Protein AF-A0A7C6SM23-F1 (afdb_monomer_lite)

Foldseek 3Di:
DCVVVVVVVCVVCVPVVVVVVVVVVLVVCCVVVHVVVSVVVVVVVVVVCVVVVVCVVPVCNVVVVCPVVDDPDDDD

Secondary structure (DSSP, 8-state):
--HHHHHHHHHHTHHHHHHHHHHHHHHHHHHHH-HHHHHHHHHHHHHHHHHHHHHHH-HHHHHHHHHHHS-S----

pLDDT: mean 82.68, std 11.59, range [47.22, 95.69]

Radius of gyration: 21.37 Å; chains: 1; bounding box: 35×46×55 Å

Sequence (76 aa):
MNKEKILLFYRSHFGEINGALVGLIISIAILLIGFLKTIFIAICVLAGYYIGKKISNDKDYIKNLLDRILPPGTYR

Structure (mmCIF, N/CA/C/O backbo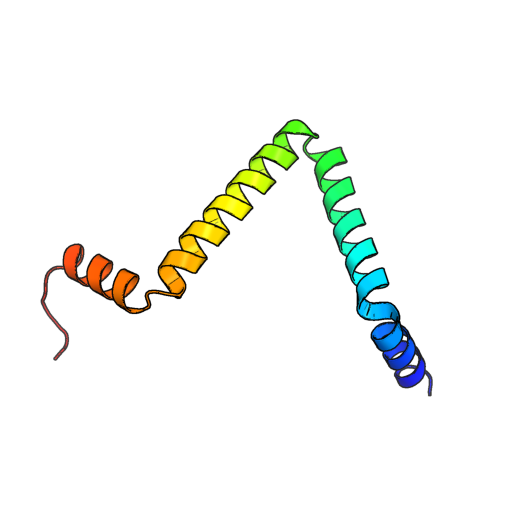ne):
data_AF-A0A7C6SM23-F1
#
_entry.id   AF-A0A7C6SM23-F1
#
loop_
_atom_site.group_PDB
_atom_site.id
_atom_site.type_symbol
_atom_site.label_atom_id
_atom_site.label_alt_id
_atom_site.label_comp_id
_atom_site.label_asym_id
_atom_site.label_entity_id
_atom_site.label_seq_id
_atom_site.pdbx_PDB_ins_code
_atom_site.Cartn_x
_atom_site.Cartn_y
_atom_site.Cartn_z
_atom_site.occupancy
_atom_site.B_iso_or_equiv
_atom_site.auth_seq_id
_atom_site.auth_comp_id
_atom_site.auth_asym_id
_atom_site.auth_atom_id
_atom_site.pdbx_PDB_model_num
ATOM 1 N N . MET A 1 1 ? -13.763 -18.442 23.694 1.00 61.44 1 MET A N 1
ATOM 2 C CA . MET A 1 1 ? -14.967 -17.811 23.114 1.00 61.44 1 MET A CA 1
ATOM 3 C C . MET A 1 1 ? -14.756 -16.299 23.026 1.00 61.44 1 MET A C 1
ATOM 5 O O . MET A 1 1 ? -14.941 -15.627 24.024 1.00 61.44 1 MET A O 1
ATOM 9 N N . ASN A 1 2 ? -14.249 -15.793 21.891 1.00 76.75 2 ASN A N 1
ATOM 10 C CA . ASN A 1 2 ? -14.230 -14.350 21.551 1.00 76.75 2 ASN A CA 1
ATOM 11 C C . ASN A 1 2 ? -13.694 -14.083 20.133 1.00 76.75 2 ASN A C 1
ATOM 13 O O . ASN A 1 2 ? -14.071 -13.093 19.518 1.00 76.75 2 ASN A O 1
ATOM 17 N N . LYS A 1 3 ? -12.860 -14.982 19.586 1.00 82.38 3 LYS A N 1
ATOM 18 C CA . LYS A 1 3 ? -12.312 -14.857 18.222 1.00 82.38 3 LYS A CA 1
ATOM 19 C C . LYS A 1 3 ? -13.408 -14.745 17.160 1.00 82.38 3 LYS A C 1
ATOM 21 O O . LYS A 1 3 ? -13.296 -13.925 16.263 1.00 82.38 3 LYS A O 1
ATOM 26 N N . GLU A 1 4 ? -14.490 -15.502 17.311 1.00 87.62 4 GLU A N 1
ATOM 27 C CA . GLU A 1 4 ? -15.619 -15.498 16.374 1.00 87.62 4 GLU A CA 1
ATOM 28 C C . GLU A 1 4 ? -16.376 -14.169 16.379 1.00 87.62 4 GLU A C 1
ATOM 30 O O . GLU A 1 4 ? -16.727 -13.662 15.319 1.00 87.62 4 GLU A O 1
ATOM 35 N N . LYS A 1 5 ? -16.547 -13.548 17.555 1.00 86.38 5 LYS A N 1
ATOM 36 C CA . LYS A 1 5 ? -17.161 -12.218 17.676 1.00 86.38 5 LYS A CA 1
ATOM 37 C C . LYS A 1 5 ? -16.293 -11.138 17.036 1.00 86.38 5 LYS A C 1
ATOM 39 O O . LYS A 1 5 ? -16.813 -10.292 16.319 1.00 86.38 5 LYS A O 1
ATOM 44 N N . ILE A 1 6 ? -14.977 -11.198 17.251 1.00 85.00 6 ILE A N 1
ATOM 45 C CA . ILE A 1 6 ? -14.018 -10.270 16.632 1.00 85.00 6 ILE A CA 1
ATOM 46 C C . ILE A 1 6 ? -14.016 -10.449 15.107 1.00 85.00 6 ILE A C 1
ATOM 48 O O . ILE A 1 6 ? -14.012 -9.467 14.373 1.00 85.00 6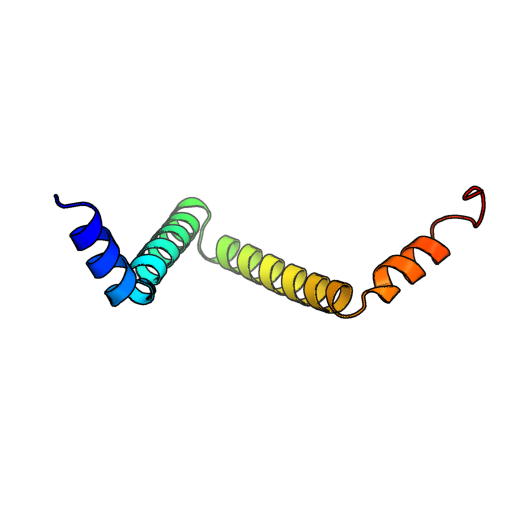 ILE A O 1
ATOM 52 N N . LEU A 1 7 ? -14.075 -11.692 14.621 1.00 86.38 7 LEU A N 1
ATOM 53 C CA . LEU A 1 7 ? -14.109 -11.991 13.190 1.00 86.38 7 LEU A CA 1
ATOM 54 C C . LEU A 1 7 ? -15.413 -11.516 12.530 1.00 86.38 7 LEU A C 1
ATOM 56 O O . LEU A 1 7 ? -15.378 -10.971 11.429 1.00 86.38 7 LEU A O 1
ATOM 60 N N . LEU A 1 8 ? -16.554 -11.697 13.203 1.00 88.19 8 LEU A N 1
ATOM 61 C CA . LEU A 1 8 ? -17.860 -11.195 12.763 1.00 88.19 8 LEU A CA 1
ATOM 62 C C . LEU A 1 8 ? -17.880 -9.668 12.708 1.00 88.19 8 LEU A C 1
ATOM 64 O O . LEU A 1 8 ? -18.303 -9.100 11.705 1.00 88.19 8 LEU A O 1
ATOM 68 N N . PHE A 1 9 ? -17.358 -9.017 13.747 1.00 87.56 9 PHE A N 1
ATOM 69 C CA . PHE A 1 9 ? -17.226 -7.565 13.794 1.00 87.56 9 PHE A CA 1
ATOM 70 C C . PHE A 1 9 ? -16.334 -7.047 12.657 1.00 87.56 9 PHE A C 1
ATOM 72 O O . PHE A 1 9 ? -16.722 -6.142 11.921 1.00 87.56 9 PHE A O 1
ATOM 79 N N . TYR A 1 10 ? -15.178 -7.682 12.440 1.00 88.62 10 TYR A N 1
ATOM 80 C CA . TYR A 1 10 ? -14.270 -7.329 11.350 1.00 88.62 10 TYR A CA 1
ATOM 81 C C . TYR A 1 10 ? -14.892 -7.557 9.968 1.00 88.62 10 TYR A C 1
ATOM 83 O O . TYR A 1 10 ? -14.733 -6.716 9.093 1.00 88.62 10 TYR A O 1
ATOM 91 N N . ARG A 1 11 ? -15.636 -8.652 9.752 1.00 88.19 11 ARG A N 1
ATOM 92 C CA . ARG A 1 11 ? -16.361 -8.882 8.489 1.00 88.19 11 ARG A CA 1
ATOM 93 C C . ARG A 1 11 ? -17.444 -7.835 8.245 1.00 88.19 11 ARG A C 1
ATOM 95 O O . ARG A 1 11 ? -17.591 -7.398 7.109 1.00 88.19 11 ARG A O 1
ATOM 102 N N . SER A 1 12 ? -18.172 -7.439 9.288 1.00 92.31 12 SER A N 1
ATOM 103 C CA . SER A 1 12 ? -19.236 -6.434 9.191 1.00 92.31 12 SER A CA 1
ATOM 104 C C . SER A 1 12 ? -18.700 -5.048 8.820 1.00 92.31 12 SER A C 1
ATOM 106 O O . SER A 1 12 ? -19.372 -4.310 8.110 1.00 92.31 12 SER A O 1
ATOM 108 N N . HIS A 1 13 ? -17.478 -4.721 9.251 1.00 91.56 13 HIS A N 1
ATOM 109 C CA . HIS A 1 13 ? -16.842 -3.412 9.050 1.00 91.56 13 HIS A CA 1
ATOM 110 C C . HIS A 1 13 ? -15.565 -3.491 8.202 1.00 91.56 13 HIS A C 1
ATOM 112 O O . HIS A 1 13 ? -14.680 -2.638 8.291 1.00 91.56 13 HIS A O 1
ATOM 118 N N . PHE A 1 14 ? -15.439 -4.529 7.370 1.00 89.94 14 PHE A N 1
ATOM 119 C CA . PHE A 1 14 ? -14.199 -4.826 6.651 1.00 89.94 14 PHE A CA 1
ATOM 120 C C . PHE A 1 14 ? -13.737 -3.641 5.797 1.00 89.94 14 PHE A C 1
ATOM 122 O O . PHE A 1 14 ? -12.555 -3.301 5.802 1.00 89.94 14 PHE A O 1
ATOM 129 N N . GLY A 1 15 ? -14.662 -2.988 5.090 1.00 91.06 15 GLY A N 1
ATOM 130 C CA . GLY A 1 15 ? -14.345 -1.840 4.240 1.00 91.06 15 GLY A CA 1
ATOM 131 C C . GLY A 1 15 ? -13.792 -0.653 5.028 1.00 91.06 15 GLY A C 1
ATOM 132 O O . GLY A 1 15 ? -12.770 -0.092 4.646 1.00 91.06 15 GLY A O 1
ATOM 133 N N . GLU A 1 16 ? -14.419 -0.312 6.154 1.00 93.50 16 GLU A N 1
ATOM 134 C CA . GLU A 1 16 ? -14.027 0.822 7.000 1.00 93.50 16 GLU A CA 1
ATOM 135 C C . GLU A 1 16 ? -12.666 0.582 7.657 1.00 93.50 16 GLU A C 1
ATOM 137 O O . GLU A 1 16 ? -11.800 1.455 7.631 1.00 93.50 16 GLU A O 1
ATOM 142 N N . ILE A 1 17 ? -12.439 -0.627 8.182 1.00 94.12 17 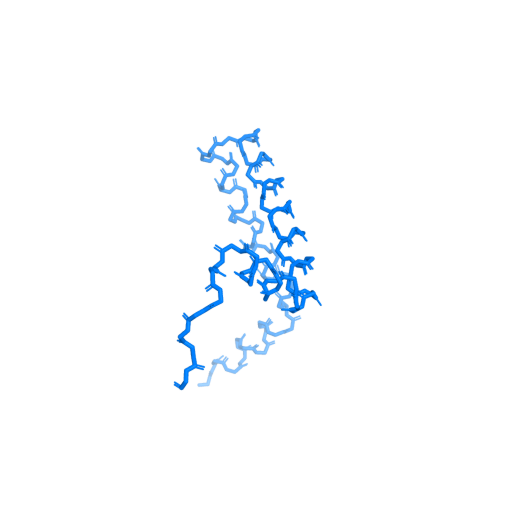ILE A N 1
ATOM 143 C CA . ILE A 1 17 ? -11.188 -0.972 8.866 1.00 94.12 17 ILE A CA 1
ATOM 144 C C . ILE A 1 17 ? -10.023 -1.018 7.874 1.00 94.12 17 ILE A C 1
ATOM 146 O O . ILE A 1 17 ? -8.964 -0.449 8.141 1.00 94.12 17 ILE A O 1
ATOM 150 N N . ASN A 1 18 ? -10.203 -1.656 6.713 1.00 93.69 18 ASN A N 1
ATOM 151 C CA . ASN A 1 18 ? -9.153 -1.685 5.694 1.00 93.69 18 ASN A CA 1
ATOM 152 C C . ASN A 1 18 ? -8.935 -0.304 5.073 1.00 93.69 18 ASN A C 1
ATOM 154 O O . ASN A 1 18 ? -7.791 0.073 4.840 1.00 93.69 18 ASN A O 1
ATOM 158 N N . GLY A 1 19 ? -9.997 0.475 4.858 1.00 93.88 19 GLY A N 1
ATOM 159 C CA . GLY A 1 19 ? -9.897 1.850 4.377 1.00 93.88 19 GLY A CA 1
ATOM 160 C C . GLY A 1 19 ? -9.097 2.736 5.330 1.00 93.88 19 GLY A C 1
ATOM 161 O O . GLY A 1 19 ? -8.172 3.421 4.896 1.00 93.88 19 GLY A O 1
ATOM 162 N N . ALA A 1 20 ? -9.381 2.666 6.634 1.00 95.69 20 ALA A N 1
ATOM 163 C CA . ALA A 1 20 ? -8.637 3.396 7.657 1.00 95.69 20 ALA A CA 1
ATOM 164 C C . ALA A 1 20 ? -7.168 2.955 7.725 1.00 95.69 20 ALA A C 1
ATOM 166 O O . ALA A 1 20 ? -6.273 3.797 7.790 1.00 95.69 20 ALA A O 1
ATOM 167 N N . LEU A 1 21 ? -6.906 1.646 7.654 1.00 95.56 21 LEU A N 1
ATOM 168 C CA . LEU A 1 21 ? -5.548 1.103 7.677 1.00 95.56 21 LEU A CA 1
ATOM 169 C C . LEU A 1 21 ? -4.734 1.553 6.456 1.00 95.56 21 LEU A C 1
ATOM 171 O O . LEU A 1 21 ? -3.600 2.007 6.597 1.00 95.56 21 LEU A O 1
ATOM 175 N N . VAL A 1 22 ? -5.323 1.480 5.261 1.00 94.62 22 VAL A N 1
ATOM 176 C CA . VAL A 1 22 ? -4.692 1.935 4.016 1.00 94.62 22 VAL A CA 1
ATOM 177 C C . VAL A 1 22 ? -4.466 3.446 4.044 1.00 94.62 22 VAL A C 1
ATOM 179 O O . VAL A 1 22 ? -3.370 3.903 3.726 1.00 94.62 22 VAL A O 1
ATOM 182 N N . GLY A 1 23 ? -5.459 4.227 4.478 1.00 92.50 23 GLY A N 1
ATOM 183 C CA . GLY A 1 23 ? -5.334 5.679 4.617 1.00 92.50 23 GLY A CA 1
ATOM 184 C C . GLY A 1 23 ? -4.223 6.083 5.588 1.00 92.50 23 GLY A C 1
ATOM 185 O O . GLY A 1 23 ? -3.462 7.006 5.304 1.00 92.50 23 GLY A O 1
ATOM 186 N N . LEU A 1 24 ? -4.067 5.351 6.692 1.00 94.75 24 LEU A N 1
ATOM 187 C CA . LEU A 1 24 ? -2.997 5.572 7.663 1.00 94.75 24 LEU A CA 1
ATOM 188 C C . LEU A 1 24 ? -1.614 5.311 7.050 1.00 94.75 24 LEU A C 1
ATOM 190 O O . LEU A 1 24 ? -0.717 6.137 7.200 1.00 94.75 24 LEU A O 1
ATOM 194 N N . ILE A 1 25 ? -1.452 4.218 6.301 1.00 93.00 25 ILE A N 1
ATOM 195 C CA . ILE A 1 25 ? -0.197 3.904 5.599 1.00 93.00 25 ILE A CA 1
ATOM 196 C C . ILE A 1 25 ? 0.142 4.993 4.572 1.00 93.00 25 ILE A C 1
ATOM 198 O O . ILE A 1 25 ? 1.282 5.456 4.520 1.00 93.00 25 ILE A O 1
ATOM 202 N N . ILE A 1 26 ? -0.844 5.438 3.786 1.00 89.31 26 ILE A N 1
ATOM 203 C CA . ILE A 1 26 ? -0.658 6.494 2.781 1.00 89.31 26 ILE A CA 1
ATOM 204 C C . ILE A 1 26 ? -0.260 7.813 3.453 1.00 89.31 26 ILE A C 1
ATOM 206 O O . ILE A 1 26 ? 0.710 8.440 3.034 1.00 89.31 26 ILE A O 1
ATOM 210 N N . SER A 1 27 ? -0.955 8.218 4.516 1.00 90.44 27 SER A N 1
ATOM 211 C CA . SER A 1 27 ? -0.632 9.445 5.253 1.00 90.44 27 SER A CA 1
ATOM 212 C C . SER A 1 27 ? 0.769 9.405 5.864 1.00 90.44 27 SER A C 1
ATOM 214 O O . SER A 1 27 ? 1.495 10.393 5.780 1.00 90.44 27 SER A O 1
ATOM 216 N N . ILE A 1 28 ? 1.194 8.265 6.421 1.00 93.25 28 ILE A N 1
ATOM 217 C CA . ILE A 1 28 ? 2.561 8.096 6.938 1.00 93.25 28 ILE A CA 1
ATOM 218 C C . ILE A 1 28 ? 3.589 8.201 5.807 1.00 93.25 28 ILE A C 1
ATOM 220 O O . ILE A 1 28 ? 4.605 8.876 5.966 1.00 93.25 28 ILE A O 1
ATOM 224 N N . ALA A 1 29 ? 3.326 7.587 4.650 1.00 87.00 29 ALA A N 1
ATOM 225 C CA . ALA A 1 29 ? 4.206 7.694 3.487 1.00 87.00 29 ALA A CA 1
ATOM 226 C C . ALA A 1 29 ? 4.348 9.151 3.011 1.00 87.00 29 ALA A C 1
ATOM 228 O O . ALA A 1 29 ? 5.466 9.608 2.762 1.00 87.00 29 ALA A O 1
ATOM 229 N N . ILE A 1 30 ? 3.242 9.905 2.973 1.00 89.00 30 ILE A N 1
ATOM 230 C CA . ILE A 1 30 ? 3.235 11.342 2.659 1.00 89.00 30 ILE A CA 1
ATOM 231 C C . ILE A 1 30 ? 4.084 12.130 3.660 1.00 89.00 30 ILE A C 1
ATOM 233 O O . ILE A 1 30 ? 4.857 12.993 3.241 1.00 89.00 30 ILE A O 1
ATOM 237 N N . LEU A 1 31 ? 3.966 11.830 4.957 1.00 88.50 31 LEU A N 1
ATOM 238 C CA . LEU A 1 31 ? 4.689 12.531 6.018 1.00 88.50 31 LEU A CA 1
ATOM 239 C C . LEU A 1 31 ? 6.205 12.267 5.967 1.00 88.50 31 LEU A C 1
ATOM 241 O O . LEU A 1 31 ? 6.992 13.192 6.145 1.00 88.50 31 LEU A O 1
ATOM 245 N N . LEU A 1 32 ? 6.614 11.018 5.710 1.00 88.25 32 LEU A N 1
ATOM 246 C CA . LEU A 1 32 ? 8.023 10.603 5.696 1.00 88.25 32 LEU A CA 1
ATOM 247 C C . LEU A 1 32 ? 8.751 10.983 4.400 1.00 88.25 32 LEU A C 1
ATOM 249 O O . LEU A 1 32 ? 9.889 11.444 4.432 1.00 88.25 32 LEU A O 1
ATOM 253 N N . ILE A 1 33 ? 8.120 10.752 3.247 1.00 84.06 33 ILE A N 1
ATOM 254 C CA . ILE A 1 33 ? 8.757 10.907 1.931 1.00 84.06 33 ILE A CA 1
ATOM 255 C C . ILE A 1 33 ? 8.539 12.334 1.394 1.00 84.06 33 ILE A C 1
ATOM 257 O O . ILE A 1 33 ? 9.412 12.899 0.720 1.00 84.06 33 ILE A O 1
ATOM 261 N N . GLY A 1 34 ? 7.387 12.928 1.714 1.00 85.00 34 GLY A N 1
ATOM 262 C CA . GLY A 1 34 ? 6.903 14.211 1.212 1.00 85.00 34 GLY A CA 1
ATOM 263 C C . GLY A 1 34 ? 5.723 14.056 0.244 1.00 85.00 34 GLY A C 1
ATOM 264 O O . GLY A 1 34 ? 5.604 13.063 -0.482 1.00 85.00 34 GLY A O 1
ATOM 265 N N . PHE A 1 35 ? 4.860 15.076 0.192 1.00 82.62 35 PHE A N 1
ATOM 266 C CA . PHE A 1 35 ? 3.624 15.082 -0.605 1.00 82.62 35 PHE A CA 1
ATOM 267 C C . PHE A 1 35 ? 3.861 14.857 -2.106 1.00 82.62 35 PHE A C 1
ATOM 269 O O . PHE A 1 35 ? 3.300 13.935 -2.696 1.00 82.62 35 PHE A O 1
ATOM 276 N N . LEU A 1 36 ? 4.760 15.637 -2.718 1.00 85.69 36 LEU A N 1
ATOM 277 C CA . LEU A 1 36 ? 5.033 15.551 -4.160 1.00 85.69 36 LEU A CA 1
ATOM 278 C C . LEU A 1 36 ? 5.668 14.215 -4.564 1.00 85.69 36 LEU A C 1
ATOM 280 O O . LEU A 1 36 ? 5.316 13.643 -5.595 1.00 85.69 36 LEU A O 1
ATOM 284 N N . LYS A 1 37 ? 6.570 1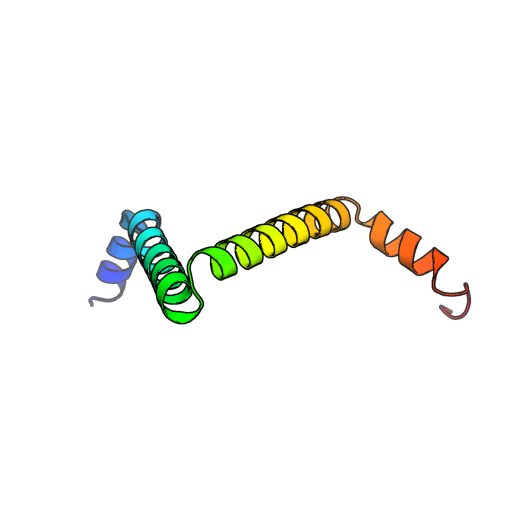3.685 -3.731 1.00 88.12 37 LYS A N 1
ATOM 285 C CA . LYS A 1 37 ? 7.218 12.393 -3.986 1.00 88.12 37 LYS A CA 1
ATOM 286 C C . LYS A 1 37 ? 6.213 11.244 -3.907 1.00 88.12 37 LYS A C 1
ATOM 288 O O . LYS A 1 37 ? 6.268 10.331 -4.723 1.00 88.12 37 LYS A O 1
ATOM 293 N N . THR A 1 38 ? 5.262 11.314 -2.976 1.00 89.94 38 THR A N 1
ATOM 294 C CA . THR A 1 38 ? 4.222 10.286 -2.841 1.00 89.94 38 THR A CA 1
ATOM 295 C C . THR A 1 38 ? 3.274 10.279 -4.039 1.00 89.94 38 THR A C 1
ATOM 297 O O . THR A 1 38 ? 2.955 9.206 -4.544 1.00 89.94 38 THR A O 1
ATOM 300 N N . ILE A 1 39 ? 2.890 11.451 -4.560 1.00 88.50 39 ILE A N 1
ATOM 301 C CA . ILE A 1 39 ? 2.097 11.553 -5.798 1.00 88.50 39 ILE A CA 1
ATOM 302 C C . ILE A 1 39 ? 2.860 10.967 -6.990 1.00 88.50 39 ILE A C 1
ATOM 304 O O . ILE A 1 39 ? 2.283 10.200 -7.758 1.00 88.50 39 ILE A O 1
ATOM 308 N N . PHE A 1 40 ? 4.154 11.272 -7.128 1.00 91.00 40 PHE A N 1
ATOM 309 C CA . PHE A 1 40 ? 4.978 10.702 -8.196 1.00 91.00 40 PHE A CA 1
ATOM 310 C C . PHE A 1 40 ? 5.005 9.167 -8.135 1.00 91.00 40 PHE A C 1
ATOM 312 O O . PHE A 1 40 ? 4.728 8.503 -9.132 1.00 91.00 40 PHE A O 1
ATOM 319 N N . ILE A 1 41 ? 5.245 8.603 -6.946 1.00 90.06 41 ILE A N 1
ATOM 320 C CA . ILE A 1 41 ? 5.217 7.150 -6.725 1.00 90.06 41 ILE A CA 1
ATOM 321 C C . ILE A 1 41 ? 3.833 6.579 -7.058 1.00 90.06 41 ILE A C 1
ATOM 323 O O . ILE A 1 41 ? 3.746 5.579 -7.768 1.00 90.06 41 ILE A O 1
ATOM 327 N N . ALA A 1 42 ? 2.751 7.215 -6.603 1.00 91.12 42 ALA A N 1
ATOM 328 C CA . ALA A 1 42 ? 1.388 6.760 -6.868 1.00 91.12 42 ALA A CA 1
ATOM 329 C C . ALA A 1 42 ? 1.072 6.721 -8.373 1.00 91.12 42 ALA A C 1
ATOM 331 O O . ALA A 1 42 ? 0.514 5.737 -8.858 1.00 91.12 42 ALA A O 1
ATOM 332 N N . ILE A 1 43 ? 1.481 7.747 -9.126 1.00 92.69 43 ILE A N 1
ATOM 333 C CA . ILE A 1 43 ? 1.327 7.790 -10.586 1.00 92.69 43 ILE A CA 1
ATOM 334 C C . ILE A 1 43 ? 2.142 6.673 -11.245 1.00 92.69 43 ILE A C 1
ATOM 336 O O . ILE A 1 43 ? 1.610 5.959 -12.092 1.00 92.69 43 ILE A O 1
ATOM 340 N N . CYS A 1 44 ? 3.401 6.470 -10.841 1.00 93.81 44 CYS A N 1
ATOM 341 C CA . CYS A 1 44 ? 4.231 5.381 -11.360 1.00 93.81 44 CYS A CA 1
ATOM 342 C C . CYS A 1 44 ? 3.612 4.001 -11.094 1.00 93.81 44 CYS A C 1
ATOM 344 O O . CYS A 1 44 ? 3.599 3.157 -11.988 1.00 93.81 44 CYS A O 1
ATOM 346 N N . VAL A 1 45 ? 3.065 3.774 -9.897 1.00 94.00 45 VAL A N 1
ATOM 347 C CA . VAL A 1 45 ? 2.387 2.520 -9.536 1.00 94.00 45 VAL A CA 1
ATOM 348 C C . VAL A 1 45 ? 1.128 2.317 -10.376 1.00 94.00 45 VAL A C 1
ATOM 350 O O . VAL A 1 45 ? 0.935 1.230 -10.917 1.00 94.00 45 VAL A O 1
ATOM 353 N N . LEU A 1 46 ? 0.291 3.347 -10.538 1.00 93.69 46 LEU A N 1
ATOM 354 C CA . LEU A 1 46 ? -0.915 3.270 -11.369 1.00 93.69 46 LEU A CA 1
ATOM 355 C C . LEU A 1 46 ? -0.579 3.012 -12.840 1.00 93.69 46 LEU A C 1
ATOM 357 O O . LEU A 1 46 ? -1.203 2.158 -13.469 1.00 93.69 46 LEU A O 1
ATOM 361 N N . ALA A 1 47 ? 0.429 3.702 -13.375 1.00 91.88 47 ALA A N 1
ATOM 362 C CA . ALA A 1 47 ? 0.911 3.490 -14.733 1.00 91.88 47 ALA A CA 1
ATOM 363 C C . ALA A 1 47 ? 1.449 2.063 -14.912 1.00 91.88 47 ALA A C 1
ATOM 365 O O . ALA A 1 47 ? 1.045 1.365 -15.842 1.00 91.88 47 ALA A O 1
ATOM 366 N N . GLY A 1 48 ? 2.294 1.597 -13.988 1.00 93.06 48 GLY A N 1
ATOM 367 C CA . GLY A 1 48 ? 2.827 0.237 -13.984 1.00 93.06 48 GLY A CA 1
ATOM 368 C C . GLY A 1 48 ? 1.729 -0.824 -13.889 1.00 93.06 48 GLY A C 1
ATOM 369 O O . GLY A 1 48 ? 1.752 -1.791 -14.646 1.00 93.06 48 GLY A O 1
ATOM 370 N N . TYR A 1 49 ? 0.722 -0.620 -13.034 1.00 93.06 49 TYR A N 1
ATOM 371 C CA . TYR A 1 49 ? -0.441 -1.503 -12.935 1.00 93.06 49 TYR A CA 1
ATOM 372 C C . TYR A 1 49 ? -1.258 -1.514 -14.227 1.00 93.06 49 TYR A C 1
ATOM 374 O O . TYR A 1 49 ? -1.644 -2.582 -14.689 1.00 93.06 49 TYR A O 1
ATOM 382 N N . TYR A 1 50 ? -1.514 -0.355 -14.836 1.00 89.38 50 TYR A N 1
ATOM 383 C CA . TYR A 1 50 ? -2.280 -0.275 -16.078 1.00 89.38 50 TYR A CA 1
ATOM 384 C C . TYR A 1 50 ? -1.559 -0.983 -17.232 1.00 89.38 50 TYR A C 1
ATOM 386 O O . TYR A 1 50 ? -2.165 -1.786 -17.945 1.00 89.38 50 TYR A O 1
ATOM 394 N N . ILE A 1 51 ? -0.251 -0.749 -17.368 1.00 87.50 51 ILE A N 1
ATOM 395 C CA . ILE A 1 51 ? 0.603 -1.426 -18.350 1.00 87.50 51 ILE A CA 1
ATOM 396 C C . ILE A 1 51 ? 0.632 -2.933 -18.072 1.00 87.50 51 ILE A C 1
ATOM 398 O O . ILE A 1 51 ? 0.355 -3.729 -18.966 1.00 87.50 51 ILE A O 1
ATOM 402 N N . GLY A 1 52 ? 0.895 -3.334 -16.827 1.00 86.31 52 GLY A N 1
ATOM 403 C CA . GLY A 1 52 ? 0.943 -4.737 -16.418 1.00 86.31 52 GLY A CA 1
ATOM 404 C C . GLY A 1 52 ? -0.392 -5.457 -16.608 1.00 86.31 52 GLY A C 1
ATOM 405 O O . GLY A 1 52 ? -0.420 -6.589 -17.078 1.00 86.31 52 GLY A O 1
ATOM 406 N N . LYS A 1 53 ? -1.518 -4.794 -16.329 1.00 84.00 53 LYS A N 1
ATOM 407 C CA . LYS A 1 53 ? -2.864 -5.326 -16.569 1.00 84.00 53 LYS A CA 1
ATOM 408 C C . LYS A 1 53 ? -3.139 -5.499 -18.057 1.00 84.00 53 LYS A C 1
ATOM 410 O O . LYS A 1 53 ? -3.693 -6.523 -18.439 1.00 84.00 53 LYS A O 1
ATOM 415 N N . LYS A 1 54 ? -2.736 -4.538 -18.894 1.00 79.44 54 LYS A N 1
ATOM 416 C CA . LYS A 1 54 ? -2.862 -4.645 -20.354 1.00 79.44 54 LYS A CA 1
ATOM 417 C C . LYS A 1 54 ? -2.064 -5.835 -20.894 1.00 79.44 54 LYS A C 1
ATOM 419 O O . LYS A 1 54 ? -2.578 -6.585 -21.709 1.00 79.44 54 LYS A O 1
ATOM 424 N N . ILE A 1 55 ? -0.853 -6.031 -20.377 1.00 76.44 55 ILE A N 1
ATOM 425 C CA . ILE A 1 55 ? 0.019 -7.164 -20.703 1.00 76.44 55 ILE A CA 1
ATOM 426 C C . ILE A 1 55 ? -0.555 -8.495 -20.189 1.00 76.44 55 ILE A C 1
ATOM 428 O O . ILE A 1 55 ? -0.458 -9.505 -20.867 1.00 76.44 55 ILE A O 1
ATOM 432 N N . SER A 1 56 ? -1.158 -8.515 -18.999 1.00 74.19 56 SER A N 1
ATOM 433 C CA . SER A 1 56 ? -1.731 -9.730 -18.398 1.00 74.19 56 SER A CA 1
ATOM 434 C C . SER A 1 56 ? -3.041 -10.166 -19.064 1.00 74.19 56 SER A C 1
ATOM 436 O O . SER A 1 56 ? -3.302 -11.359 -19.213 1.00 74.19 56 SER A O 1
ATOM 438 N N . ASN A 1 57 ? -3.862 -9.203 -19.495 1.00 71.00 57 ASN A N 1
ATOM 439 C CA . ASN A 1 57 ? -5.101 -9.473 -20.225 1.00 71.00 57 ASN A CA 1
ATOM 440 C C . ASN A 1 57 ? -4.834 -10.077 -21.612 1.00 71.00 57 ASN A C 1
ATOM 442 O O . ASN A 1 57 ? -5.653 -10.826 -22.134 1.00 71.00 57 ASN A O 1
ATOM 446 N N . ASP A 1 58 ? -3.673 -9.772 -22.180 1.00 67.00 58 ASP A N 1
ATOM 447 C CA . ASP A 1 58 ? -3.209 -10.272 -23.461 1.00 67.00 58 ASP A CA 1
ATOM 448 C C . ASP A 1 58 ? -2.139 -11.343 -23.189 1.00 67.00 58 ASP A C 1
ATOM 450 O O . ASP A 1 58 ? -0.936 -11.098 -23.266 1.00 67.00 58 ASP A O 1
ATOM 454 N N . LYS A 1 59 ? -2.574 -12.541 -22.760 1.00 62.50 59 LYS A N 1
ATOM 455 C CA . LYS A 1 59 ? 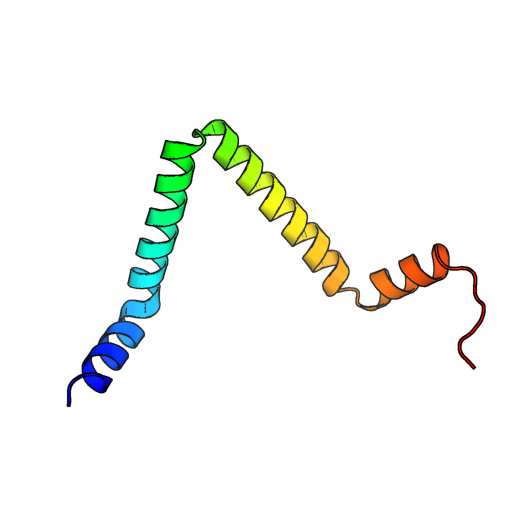-1.670 -13.656 -22.391 1.00 62.50 59 LYS A CA 1
ATOM 456 C C . LYS A 1 59 ? -0.656 -13.987 -23.493 1.00 62.50 59 LYS A C 1
ATOM 458 O O . LYS A 1 59 ? 0.450 -14.435 -23.190 1.00 62.50 59 LYS A O 1
ATOM 463 N N . ASP A 1 60 ? -1.019 -13.735 -24.746 1.00 65.00 60 ASP A N 1
ATOM 464 C CA . ASP A 1 60 ? -0.155 -13.931 -25.902 1.00 65.00 60 ASP A CA 1
ATOM 465 C C . ASP A 1 60 ? 0.809 -12.761 -26.138 1.00 65.00 60 ASP A C 1
ATOM 467 O O . ASP A 1 60 ? 1.779 -12.928 -26.864 1.00 65.00 60 ASP A O 1
ATOM 471 N N . TYR A 1 61 ? 0.636 -11.597 -25.506 1.00 67.38 61 TYR A N 1
ATOM 472 C CA . TYR A 1 61 ? 1.552 -10.461 -25.643 1.00 67.38 61 TYR A CA 1
ATOM 473 C C . TYR A 1 61 ? 2.918 -10.747 -25.021 1.00 67.38 61 TYR A C 1
ATOM 475 O O . TYR A 1 61 ? 3.937 -10.501 -25.660 1.00 67.38 61 TYR A O 1
ATOM 483 N N . ILE A 1 62 ? 2.966 -11.322 -23.811 1.00 68.75 62 ILE A N 1
ATOM 484 C CA . ILE A 1 62 ? 4.235 -11.774 -23.211 1.00 68.75 62 ILE A CA 1
ATOM 485 C C . ILE A 1 62 ? 4.868 -12.863 -24.071 1.00 68.75 62 ILE A C 1
ATOM 487 O O . ILE A 1 62 ? 6.068 -12.814 -24.318 1.00 68.75 62 ILE A O 1
ATOM 491 N N . LYS A 1 63 ? 4.064 -13.818 -24.549 1.00 68.25 63 LYS A N 1
ATOM 492 C CA . LYS A 1 63 ? 4.541 -14.930 -25.370 1.00 68.25 63 LYS A CA 1
ATOM 493 C C . LYS A 1 63 ? 5.110 -14.443 -26.708 1.00 68.25 63 LYS A C 1
ATOM 495 O O . LYS A 1 63 ? 6.239 -14.774 -27.024 1.00 68.25 63 LYS A O 1
ATOM 500 N N . ASN A 1 64 ? 4.406 -13.559 -27.413 1.00 70.69 64 ASN A N 1
ATOM 501 C CA . ASN A 1 64 ? 4.848 -12.937 -28.665 1.00 70.69 64 ASN A CA 1
ATOM 502 C C . ASN A 1 64 ? 6.061 -12.014 -28.479 1.00 70.69 64 ASN A C 1
ATOM 504 O O . ASN A 1 64 ? 6.922 -11.938 -29.352 1.00 70.69 64 ASN A O 1
ATOM 508 N N . LEU A 1 65 ? 6.145 -11.288 -27.360 1.00 71.81 65 LEU A N 1
ATOM 509 C CA . LEU A 1 65 ? 7.298 -10.439 -27.061 1.00 71.81 65 LEU A CA 1
ATOM 510 C C . LEU A 1 65 ? 8.532 -11.287 -26.731 1.00 71.81 65 LEU A C 1
ATOM 512 O O . LEU A 1 65 ? 9.635 -10.955 -27.162 1.00 71.81 65 LEU A O 1
ATOM 516 N N . LEU A 1 66 ? 8.333 -12.394 -26.011 1.00 73.12 66 LEU A N 1
ATOM 517 C CA . LEU A 1 66 ? 9.376 -13.359 -25.691 1.00 73.12 66 LEU A CA 1
ATOM 518 C C . LEU A 1 66 ? 9.829 -14.118 -26.943 1.00 73.12 66 LEU A C 1
ATOM 520 O O . LEU A 1 66 ? 11.025 -14.175 -27.177 1.00 73.12 66 LEU A O 1
ATOM 524 N N . ASP A 1 67 ? 8.913 -14.572 -27.801 1.00 71.06 67 ASP A N 1
ATOM 525 C CA . ASP A 1 67 ? 9.221 -15.218 -29.089 1.00 71.06 67 ASP A CA 1
ATOM 526 C C . ASP A 1 67 ? 9.955 -14.276 -30.064 1.00 71.06 67 ASP A C 1
ATOM 528 O O . ASP A 1 67 ? 10.683 -14.724 -30.947 1.00 71.06 67 ASP A O 1
ATOM 532 N N . ARG A 1 68 ? 9.794 -12.953 -29.914 1.00 72.88 68 ARG A N 1
ATOM 533 C CA . ARG A 1 68 ? 10.505 -11.951 -30.727 1.00 72.88 68 ARG A CA 1
ATOM 534 C C . ARG A 1 68 ? 11.907 -11.626 -30.207 1.00 72.88 68 ARG A C 1
ATOM 536 O O . ARG A 1 68 ? 12.758 -11.205 -30.986 1.00 72.88 68 ARG A O 1
ATOM 543 N N . ILE A 1 69 ? 12.126 -11.751 -28.899 1.00 75.69 69 ILE A N 1
ATOM 544 C CA . ILE A 1 69 ? 13.393 -11.421 -28.225 1.00 75.69 69 ILE A CA 1
ATOM 545 C C . ILE A 1 69 ? 14.274 -12.660 -28.032 1.00 75.69 69 ILE A C 1
ATOM 547 O 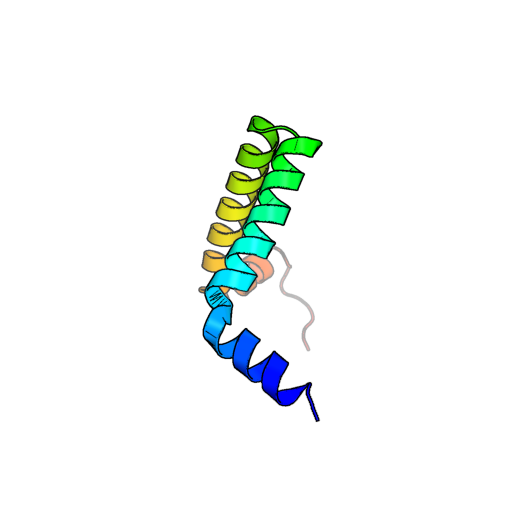O . ILE A 1 69 ? 15.499 -12.539 -28.044 1.00 75.69 69 ILE A O 1
ATOM 551 N N . LEU A 1 70 ? 13.675 -13.842 -27.879 1.00 71.38 70 LEU A N 1
ATOM 552 C CA . LEU A 1 70 ? 14.376 -15.112 -27.757 1.00 71.38 70 LEU A CA 1
ATOM 553 C C . LEU A 1 70 ? 14.458 -15.789 -29.139 1.00 71.38 70 LEU A C 1
ATOM 555 O O . LEU A 1 70 ? 13.419 -16.040 -29.748 1.00 71.38 70 LEU A O 1
ATOM 559 N N . PRO A 1 71 ? 15.658 -16.111 -29.655 1.00 64.31 71 PRO A N 1
ATOM 560 C CA . PRO A 1 71 ? 15.783 -16.853 -30.905 1.00 64.31 71 PRO A CA 1
ATOM 561 C C . PRO A 1 71 ? 15.094 -18.228 -30.783 1.00 64.31 71 PRO A C 1
ATOM 563 O O . PRO A 1 71 ? 15.248 -18.894 -29.754 1.00 64.31 71 PRO A O 1
ATOM 566 N N . PRO A 1 72 ? 14.348 -18.681 -31.809 1.00 65.50 72 PRO A N 1
ATOM 567 C CA . PRO A 1 72 ? 13.648 -19.956 -31.768 1.00 65.50 72 PRO A CA 1
ATOM 568 C C . PRO A 1 72 ? 14.674 -21.090 -31.790 1.00 65.50 72 PRO A C 1
ATOM 570 O O . PRO A 1 72 ? 15.288 -21.383 -32.814 1.00 65.50 72 PRO A O 1
ATOM 573 N N . GLY A 1 73 ? 14.883 -21.729 -30.645 1.00 65.12 73 GLY A N 1
ATOM 574 C CA . GLY A 1 73 ? 15.784 -22.864 -30.553 1.00 65.12 73 GLY A CA 1
ATOM 575 C C . GLY A 1 73 ? 15.816 -23.453 -29.156 1.00 65.12 73 GLY A C 1
ATOM 576 O O . GLY A 1 73 ? 16.342 -22.835 -28.237 1.00 65.12 73 GLY A O 1
ATOM 577 N N . THR A 1 74 ? 15.369 -24.706 -29.050 1.00 57.16 74 THR A N 1
ATOM 578 C CA . THR A 1 74 ? 15.545 -25.619 -27.900 1.00 57.16 74 THR A CA 1
ATOM 579 C C . THR A 1 74 ? 14.371 -25.729 -26.922 1.00 57.16 74 THR A C 1
ATOM 581 O O . THR A 1 74 ? 14.548 -25.667 -25.712 1.00 57.16 74 THR A O 1
ATOM 584 N N . TYR A 1 75 ? 13.182 -26.036 -27.443 1.00 52.03 75 TYR A N 1
ATOM 585 C CA . TYR A 1 75 ? 12.246 -26.895 -26.711 1.00 52.03 75 TYR A CA 1
ATOM 586 C C . TYR A 1 75 ? 11.969 -28.129 -27.577 1.00 52.03 75 TYR A C 1
ATOM 588 O O . TYR A 1 75 ? 11.117 -28.108 -28.464 1.00 52.03 75 TYR A O 1
ATOM 596 N N . ARG A 1 76 ? 12.793 -29.163 -27.380 1.00 47.22 76 ARG A N 1
ATOM 597 C CA . ARG A 1 76 ? 12.467 -30.555 -27.703 1.00 47.22 76 ARG A CA 1
ATOM 598 C C . ARG A 1 76 ? 12.134 -31.257 -26.400 1.00 47.22 76 ARG A C 1
ATOM 600 O O . ARG A 1 76 ? 12.802 -30.914 -25.399 1.00 47.22 76 ARG A O 1
#